Protein AF-A0A6I3S196-F1 (afdb_monomer_lite)

Foldseek 3Di:
DDWDDDDQKIKDWDDFPFDFLDTDIDIDGRHDDLVSVLVSLVVCLVPQDLVVQLVVQADPVRAGPRRDGRDSVSSSVRSVVVSVVSVVVSVVSVPD

pLDDT: mean 87.77, std 7.74, range [65.31, 97.12]

Secondary structure (DSSP, 8-state):
-EEEEETTEEEEEE--SS--SS-EEEEE----SHHHHHHHHHHHHHH--HHHHHHTTB-TTSSB-TT--SSHHHHHHHHHHHHHHHHHHHHHHH--

Structure (mmCIF, N/CA/C/O backbone):
data_AF-A0A6I3S196-F1
#
_entry.id   AF-A0A6I3S196-F1
#
loop_
_atom_site.group_PDB
_atom_site.id
_atom_site.type_symbol
_atom_site.label_atom_id
_atom_site.label_alt_id
_atom_site.label_comp_id
_atom_site.label_asym_id
_atom_site.label_entity_id
_atom_site.label_seq_id
_atom_site.pdbx_PDB_ins_code
_atom_site.Cartn_x
_atom_site.Cartn_y
_atom_site.Cartn_z
_atom_site.occupancy
_atom_site.B_iso_or_equiv
_atom_site.auth_seq_id
_atom_site.auth_comp_id
_atom_site.auth_asym_id
_atom_site.auth_atom_id
_atom_site.pdbx_PDB_model_num
ATOM 1 N N . MET A 1 1 ? 2.843 -9.030 6.338 1.00 80.88 1 MET A N 1
ATOM 2 C CA . MET A 1 1 ? 2.563 -7.730 6.967 1.00 80.88 1 MET A CA 1
ATOM 3 C C . MET A 1 1 ? 2.904 -7.878 8.430 1.00 80.88 1 MET A C 1
ATOM 5 O O . MET A 1 1 ? 2.597 -8.921 8.998 1.00 80.88 1 MET A O 1
ATOM 9 N N . LYS A 1 2 ? 3.568 -6.884 9.004 1.00 84.81 2 LYS A N 1
ATOM 10 C CA . LYS A 1 2 ? 3.825 -6.775 10.436 1.00 84.81 2 LYS A CA 1
ATOM 11 C C . LYS A 1 2 ? 3.087 -5.538 10.928 1.00 84.81 2 LYS A C 1
ATOM 13 O O . LYS A 1 2 ? 3.197 -4.492 10.301 1.00 84.81 2 LYS A O 1
ATOM 18 N N . LEU A 1 3 ? 2.346 -5.676 12.021 1.00 84.25 3 LEU A N 1
ATOM 19 C CA . LEU A 1 3 ? 1.690 -4.553 12.679 1.00 84.25 3 LEU A CA 1
ATOM 20 C C . LEU A 1 3 ? 2.537 -4.119 13.872 1.00 84.25 3 LEU A C 1
ATOM 22 O O . LEU A 1 3 ? 2.949 -4.954 14.681 1.00 84.25 3 LEU A O 1
ATOM 26 N N . THR A 1 4 ? 2.791 -2.825 13.982 1.00 88.00 4 THR A N 1
ATOM 27 C CA . THR A 1 4 ? 3.412 -2.210 15.154 1.00 88.00 4 THR A CA 1
ATOM 28 C C . THR A 1 4 ? 2.566 -1.039 15.613 1.00 88.00 4 THR A C 1
ATOM 30 O O . THR A 1 4 ? 1.898 -0.394 14.810 1.00 88.00 4 THR A O 1
ATOM 33 N N . ARG A 1 5 ? 2.580 -0.769 16.917 1.00 84.88 5 ARG A N 1
ATOM 34 C CA . ARG A 1 5 ? 1.894 0.380 17.498 1.00 84.88 5 ARG A CA 1
ATOM 35 C C . ARG A 1 5 ? 2.887 1.209 18.289 1.00 84.88 5 ARG A C 1
ATOM 37 O O . ARG A 1 5 ? 3.558 0.675 19.170 1.00 84.88 5 ARG A O 1
ATOM 44 N N . GLU A 1 6 ? 2.903 2.502 18.013 1.00 88.38 6 GLU A N 1
ATOM 45 C CA . GLU A 1 6 ? 3.622 3.504 18.787 1.00 88.38 6 GLU A CA 1
ATOM 46 C C . GLU A 1 6 ? 2.668 4.672 19.043 1.00 88.38 6 GLU A C 1
ATOM 48 O O . GLU A 1 6 ? 2.113 5.254 18.115 1.00 88.38 6 GLU A O 1
ATOM 53 N N . ASN A 1 7 ? 2.418 4.994 20.314 1.00 86.06 7 ASN A N 1
ATOM 54 C CA . ASN A 1 7 ? 1.436 6.009 20.711 1.00 86.06 7 ASN A CA 1
ATOM 55 C C . ASN A 1 7 ? 0.033 5.756 20.101 1.00 86.06 7 ASN A C 1
ATOM 57 O O . ASN A 1 7 ? -0.591 4.723 20.375 1.00 86.06 7 ASN A O 1
ATOM 61 N N . SER A 1 8 ? -0.486 6.707 19.316 1.00 83.94 8 SER A N 1
ATOM 62 C CA . SER A 1 8 ? -1.743 6.611 18.559 1.00 83.94 8 SER A CA 1
ATOM 63 C C . SER A 1 8 ? -1.546 6.165 17.105 1.00 83.94 8 SER A C 1
ATOM 65 O O . SER A 1 8 ? -2.527 6.054 16.378 1.00 83.94 8 SER A O 1
ATOM 67 N N . THR A 1 9 ? -0.319 5.870 16.674 1.00 84.81 9 THR A N 1
ATOM 68 C CA . THR A 1 9 ? -0.030 5.408 15.313 1.00 84.81 9 THR A CA 1
ATOM 69 C C . THR A 1 9 ? 0.051 3.888 15.273 1.00 84.81 9 THR A C 1
ATOM 71 O O . THR A 1 9 ? 0.706 3.244 16.100 1.00 84.81 9 THR A O 1
ATOM 74 N N . VAL A 1 10 ? -0.633 3.305 14.294 1.00 86.31 10 VAL A N 1
ATOM 75 C CA . VAL A 1 10 ? -0.526 1.898 13.920 1.00 86.31 10 VAL A CA 1
ATOM 76 C C . VAL A 1 10 ? 0.167 1.832 12.568 1.00 86.31 10 VAL A C 1
ATOM 78 O O . VAL A 1 10 ? -0.347 2.320 11.569 1.00 86.31 10 VAL A O 1
ATOM 81 N N . THR A 1 11 ? 1.325 1.190 12.521 1.00 84.81 11 THR A N 1
ATOM 82 C CA . THR A 1 11 ? 2.077 0.991 11.283 1.00 84.81 11 THR A CA 1
ATOM 83 C C . THR A 1 11 ? 1.876 -0.434 10.796 1.00 84.81 11 THR A C 1
ATOM 85 O O . THR A 1 11 ? 2.121 -1.399 11.527 1.00 84.81 11 THR A O 1
ATOM 88 N N . ALA A 1 12 ? 1.447 -0.569 9.546 1.00 82.81 12 ALA A N 1
ATOM 89 C CA . ALA A 1 12 ? 1.408 -1.814 8.806 1.00 82.81 12 ALA A CA 1
ATOM 90 C C . ALA A 1 12 ? 2.603 -1.864 7.849 1.00 82.81 12 ALA A C 1
ATOM 92 O O . ALA A 1 12 ? 2.584 -1.325 6.746 1.00 82.81 12 ALA A O 1
ATOM 93 N N . THR A 1 13 ? 3.670 -2.539 8.269 1.00 83.44 13 THR A N 1
ATOM 94 C CA . THR A 1 13 ? 4.843 -2.741 7.418 1.00 83.44 13 THR A CA 1
ATOM 95 C C . THR A 1 13 ? 4.632 -3.956 6.525 1.00 83.44 13 THR A C 1
ATOM 97 O O . THR A 1 13 ? 4.389 -5.080 6.997 1.00 83.44 13 THR A O 1
ATOM 100 N N . PHE A 1 14 ? 4.772 -3.759 5.221 1.00 80.69 14 PHE A N 1
ATOM 101 C CA . PHE A 1 14 ? 4.814 -4.839 4.254 1.00 80.69 14 PHE A CA 1
ATOM 102 C C . PHE A 1 14 ? 6.267 -5.167 3.954 1.00 80.69 14 PHE A C 1
ATOM 104 O O . PHE A 1 14 ? 7.049 -4.320 3.548 1.00 80.69 14 PHE A O 1
ATOM 111 N N . ILE A 1 15 ? 6.628 -6.426 4.188 1.00 78.62 15 ILE A N 1
ATOM 112 C CA . ILE A 1 15 ? 7.928 -6.941 3.776 1.00 78.62 15 ILE A CA 1
ATOM 113 C C . ILE A 1 15 ? 7.740 -7.434 2.335 1.00 78.62 15 ILE A C 1
ATOM 115 O O . ILE A 1 15 ? 6.972 -8.392 2.156 1.00 78.62 15 ILE A O 1
ATOM 119 N N . PRO A 1 16 ? 8.347 -6.768 1.338 1.00 76.25 16 PRO A N 1
ATOM 120 C CA . PRO A 1 16 ? 8.256 -7.159 -0.066 1.00 76.25 16 PRO A CA 1
ATOM 121 C C . PRO A 1 16 ? 8.949 -8.506 -0.300 1.00 76.25 16 PRO A C 1
ATOM 123 O O . PRO A 1 16 ? 9.830 -8.916 0.462 1.00 76.25 16 PRO A O 1
ATOM 126 N N . ARG A 1 17 ? 8.572 -9.204 -1.373 1.00 76.56 17 ARG A N 1
ATOM 127 C CA . ARG A 1 17 ? 9.236 -10.454 -1.786 1.00 76.56 17 ARG A CA 1
ATOM 128 C C . ARG A 1 17 ? 10.607 -10.243 -2.431 1.00 76.56 17 ARG A C 1
ATOM 130 O O . ARG A 1 17 ? 11.348 -11.211 -2.591 1.00 76.56 17 ARG A O 1
ATOM 137 N N . PHE A 1 18 ? 10.953 -9.011 -2.788 1.00 74.44 18 PHE A N 1
ATOM 138 C CA . PHE A 1 18 ? 12.256 -8.629 -3.327 1.00 74.44 18 PHE A CA 1
ATOM 139 C C . PHE A 1 18 ? 12.906 -7.537 -2.478 1.00 74.44 18 PHE A C 1
ATOM 141 O O . PHE A 1 18 ? 12.225 -6.760 -1.813 1.00 74.44 18 PHE A O 1
ATOM 148 N N . SER A 1 19 ? 14.239 -7.484 -2.502 1.00 68.06 19 SER A N 1
ATOM 149 C CA . SER A 1 19 ? 15.006 -6.467 -1.784 1.00 68.06 19 SER A CA 1
ATOM 150 C C . SER A 1 19 ? 14.759 -5.094 -2.393 1.00 68.06 19 SER A C 1
ATOM 152 O O . SER A 1 19 ? 15.281 -4.777 -3.459 1.00 68.06 19 SER A O 1
ATOM 154 N N . LEU A 1 20 ? 13.976 -4.279 -1.697 1.00 68.81 20 LEU A N 1
ATOM 155 C CA . LEU A 1 20 ? 13.805 -2.877 -2.030 1.00 68.81 20 LEU A CA 1
ATOM 156 C C . LEU A 1 20 ? 14.880 -2.033 -1.354 1.00 68.81 20 LEU A C 1
ATOM 158 O O . LEU A 1 20 ? 15.280 -2.298 -0.222 1.00 68.81 20 LEU A O 1
ATOM 162 N N . ASN A 1 21 ? 15.290 -0.957 -2.024 1.00 66.88 21 ASN A N 1
ATOM 163 C CA . ASN A 1 21 ? 16.123 0.079 -1.408 1.00 66.88 21 ASN A CA 1
ATOM 164 C C . ASN A 1 21 ? 15.284 1.076 -0.583 1.00 66.88 21 ASN A C 1
ATOM 166 O O . ASN A 1 21 ? 15.815 2.060 -0.070 1.00 66.88 21 ASN A O 1
ATOM 170 N N . LYS A 1 22 ? 13.969 0.841 -0.487 1.00 65.69 22 LYS A N 1
ATOM 171 C CA . LYS A 1 22 ? 12.993 1.629 0.263 1.00 65.69 22 LYS A CA 1
ATOM 172 C C . LYS A 1 22 ? 11.980 0.682 0.907 1.00 65.69 22 LYS A C 1
ATOM 174 O O . LYS A 1 22 ? 11.377 -0.129 0.210 1.00 65.69 22 LYS A O 1
ATOM 179 N N . ASP A 1 23 ? 11.786 0.800 2.216 1.00 65.31 23 ASP A N 1
ATOM 180 C CA . ASP A 1 23 ? 10.766 0.023 2.920 1.00 65.31 23 ASP A CA 1
ATOM 181 C C . ASP A 1 23 ? 9.356 0.422 2.456 1.00 65.31 23 ASP A C 1
ATOM 183 O O . ASP A 1 23 ? 9.081 1.597 2.198 1.00 65.31 23 ASP A O 1
ATOM 187 N N . TYR A 1 24 ? 8.458 -0.564 2.364 1.00 68.88 24 TYR A N 1
ATOM 188 C CA . TYR A 1 24 ? 7.039 -0.339 2.092 1.00 68.88 24 TYR A CA 1
ATOM 189 C C . TYR A 1 24 ? 6.264 -0.342 3.418 1.00 68.88 24 TYR A C 1
ATOM 191 O O . TYR A 1 24 ? 5.909 -1.399 3.955 1.00 68.88 24 TYR A O 1
ATOM 199 N N . SER A 1 25 ? 6.028 0.841 3.984 1.00 75.00 25 SER A N 1
ATOM 200 C CA . SER A 1 25 ? 5.159 1.023 5.150 1.00 75.00 25 SER A CA 1
ATOM 201 C C . SER A 1 25 ? 3.856 1.704 4.745 1.00 75.00 25 SER A C 1
ATOM 203 O O . SER A 1 25 ? 3.858 2.713 4.047 1.00 75.00 25 SER A O 1
ATOM 205 N N . LEU A 1 26 ? 2.739 1.141 5.206 1.00 75.25 26 LEU A N 1
ATOM 206 C CA . LEU A 1 26 ? 1.467 1.845 5.287 1.00 75.25 26 LEU A CA 1
ATOM 207 C C . LEU A 1 26 ? 1.280 2.287 6.737 1.00 75.25 26 LEU A C 1
ATOM 209 O O . LEU A 1 26 ? 1.383 1.473 7.659 1.00 75.25 26 LEU A O 1
ATOM 213 N N . GLU A 1 27 ? 1.007 3.565 6.950 1.00 81.88 27 GLU A N 1
ATOM 214 C CA . GLU A 1 27 ? 0.865 4.142 8.284 1.00 81.88 27 GLU A CA 1
ATOM 215 C C . GLU A 1 27 ? -0.566 4.618 8.505 1.00 81.88 27 GLU A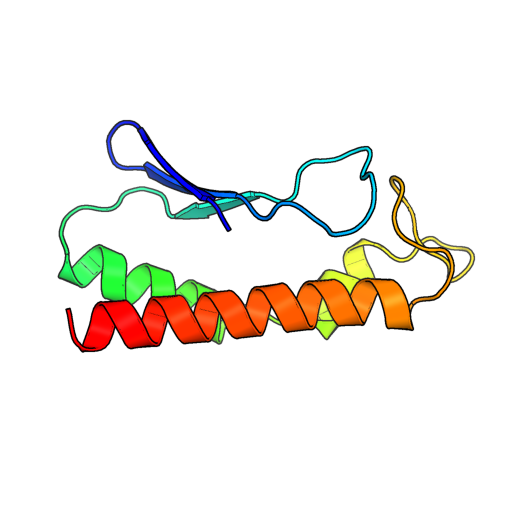 C 1
ATOM 217 O O . GLU A 1 27 ? -1.126 5.367 7.710 1.00 81.88 27 GLU A O 1
ATOM 222 N N . ILE A 1 28 ? 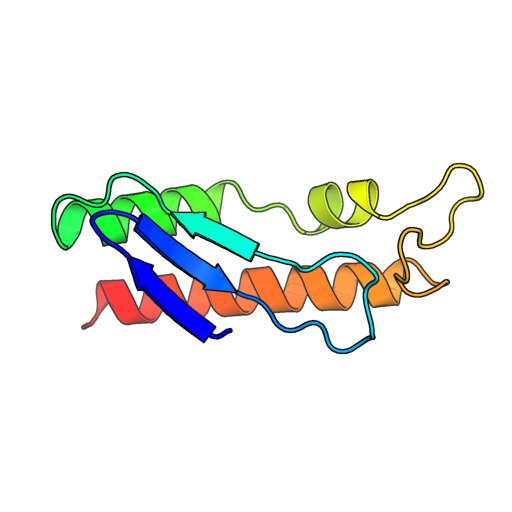-1.168 4.144 9.595 1.00 83.94 28 ILE A N 1
ATOM 223 C CA . ILE A 1 28 ? -2.488 4.552 10.057 1.00 83.94 28 ILE A CA 1
ATOM 224 C C . ILE A 1 28 ? -2.286 5.377 11.323 1.00 83.94 28 ILE A C 1
ATOM 226 O O . ILE A 1 28 ? -2.046 4.849 12.410 1.00 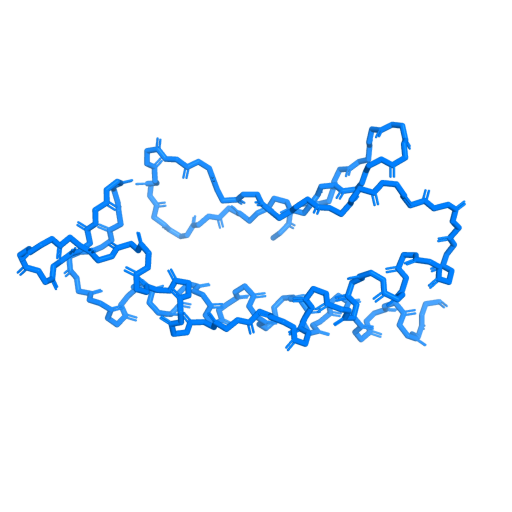83.94 28 ILE A O 1
ATOM 230 N N . GLU A 1 29 ? -2.365 6.691 11.177 1.00 85.50 29 GLU A N 1
ATOM 231 C CA . GLU A 1 29 ? -2.094 7.645 12.252 1.00 85.50 29 GLU A CA 1
ATOM 232 C C . GLU A 1 29 ? -3.356 8.061 13.020 1.00 85.50 29 GLU A C 1
ATOM 234 O O . GLU A 1 29 ? -4.482 7.909 12.538 1.00 85.50 29 GLU A O 1
ATOM 239 N N . ASP A 1 30 ? -3.157 8.646 14.207 1.00 84.75 30 ASP A N 1
ATOM 240 C CA . ASP A 1 30 ? -4.207 9.223 15.063 1.00 84.75 30 ASP A CA 1
ATOM 241 C C . ASP A 1 30 ? -5.383 8.264 15.323 1.00 84.75 30 ASP A C 1
ATOM 243 O O . ASP A 1 30 ? -6.547 8.634 15.188 1.00 84.75 30 ASP A O 1
ATOM 247 N N . VAL A 1 31 ? -5.079 7.007 15.658 1.00 87.31 31 VAL A N 1
ATOM 248 C CA . VAL A 1 31 ? -6.071 5.989 16.019 1.00 87.31 31 VAL A CA 1
ATOM 249 C C . VAL A 1 31 ? -6.545 6.221 17.450 1.00 87.31 31 VAL A C 1
ATOM 251 O O . VAL A 1 31 ? -5.786 6.065 18.412 1.00 87.31 31 VAL A O 1
ATOM 254 N N . ARG A 1 32 ? -7.824 6.566 17.603 1.00 89.00 32 ARG A N 1
ATOM 255 C CA . ARG A 1 32 ? -8.408 6.960 18.900 1.00 89.00 32 ARG A CA 1
ATOM 256 C C . ARG A 1 32 ? -9.028 5.800 19.660 1.00 89.00 32 ARG A C 1
ATOM 258 O O . ARG A 1 32 ? -8.947 5.736 20.885 1.00 89.00 32 ARG A O 1
ATOM 265 N N . ASN A 1 33 ? -9.694 4.909 18.940 1.00 88.69 33 ASN A N 1
ATOM 266 C CA . ASN A 1 33 ? -10.382 3.743 19.480 1.00 88.69 33 ASN A CA 1
ATOM 267 C C . ASN A 1 33 ? -10.545 2.675 18.387 1.00 88.69 33 ASN A C 1
ATOM 269 O O . ASN A 1 33 ? -10.076 2.840 17.261 1.00 88.69 33 ASN A O 1
ATOM 273 N N . TYR A 1 34 ? -11.191 1.566 18.740 1.00 88.94 34 TYR A N 1
ATOM 274 C CA . TYR A 1 34 ? -11.390 0.435 17.840 1.00 88.94 34 TYR A CA 1
ATOM 275 C C . TYR A 1 34 ? -12.220 0.781 16.593 1.00 88.94 34 TYR A C 1
ATOM 277 O O . TYR A 1 34 ? -11.847 0.401 15.485 1.00 88.94 34 TYR A O 1
ATOM 285 N N . ASP A 1 35 ? -13.306 1.538 16.752 1.00 91.81 35 ASP A N 1
ATOM 286 C CA . ASP A 1 35 ? -14.172 1.922 15.631 1.00 91.81 35 ASP A CA 1
ATOM 287 C C . ASP A 1 35 ? -13.438 2.844 14.648 1.00 91.81 35 ASP A C 1
ATOM 289 O O . ASP A 1 35 ? -13.558 2.693 13.431 1.00 91.81 35 ASP A O 1
ATOM 293 N N . ASP A 1 36 ? -12.630 3.764 15.176 1.00 91.44 36 ASP A N 1
ATOM 294 C CA . ASP A 1 36 ? -11.776 4.657 14.395 1.00 91.44 36 ASP A CA 1
ATOM 295 C C . ASP A 1 36 ? -10.686 3.883 13.636 1.00 91.44 36 ASP A C 1
ATOM 297 O O . ASP A 1 36 ? -10.476 4.127 12.449 1.00 91.44 36 ASP A O 1
ATOM 301 N N . LEU A 1 37 ? -10.071 2.869 14.261 1.00 89.88 37 LEU A N 1
ATOM 302 C CA . LEU A 1 37 ? -9.167 1.943 13.569 1.00 89.88 37 LEU A CA 1
ATOM 303 C C . LEU A 1 37 ? -9.880 1.225 12.414 1.00 89.88 37 LEU A C 1
ATOM 305 O O . LEU A 1 37 ? -9.367 1.197 11.297 1.00 89.88 37 LEU A O 1
ATOM 309 N N . CYS A 1 38 ? -11.067 0.664 12.664 1.00 91.69 38 CYS A N 1
ATOM 310 C CA . CYS A 1 38 ? -11.848 -0.052 11.653 1.00 91.69 38 CYS A CA 1
ATOM 311 C C . CYS A 1 38 ? -1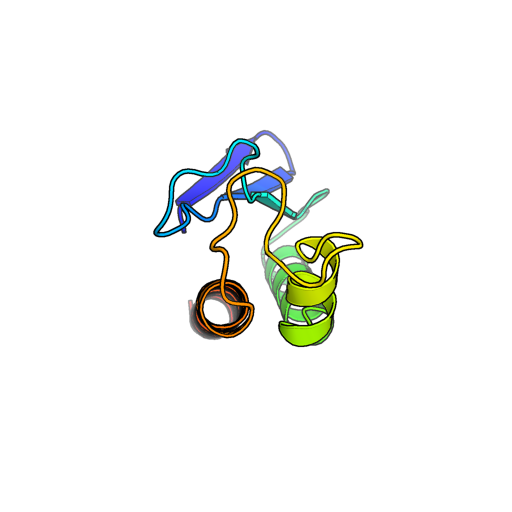2.247 0.850 10.481 1.00 91.69 38 CYS A C 1
ATOM 313 O O . CYS A 1 38 ? -12.288 0.394 9.336 1.00 91.69 38 CYS A O 1
ATOM 315 N N . LYS A 1 39 ? -12.569 2.117 10.760 1.00 93.00 39 LYS A N 1
ATOM 316 C CA . LYS A 1 39 ? -12.845 3.119 9.732 1.00 93.00 39 LYS A CA 1
ATOM 317 C C . LYS A 1 39 ? -11.582 3.430 8.934 1.00 93.00 39 LYS A C 1
ATOM 319 O O . LYS A 1 39 ? -11.609 3.291 7.723 1.00 93.00 39 LYS A O 1
ATOM 324 N N . LYS A 1 40 ? -10.472 3.770 9.589 1.00 92.06 40 LYS A N 1
ATOM 325 C CA . LYS A 1 40 ? -9.226 4.138 8.902 1.00 92.06 40 LYS A CA 1
ATOM 326 C C . LYS A 1 40 ? -8.660 3.001 8.050 1.00 92.06 40 LYS A C 1
ATOM 328 O O . LYS A 1 40 ? -8.252 3.244 6.927 1.00 92.06 40 LYS A O 1
ATOM 333 N N . VAL A 1 41 ? -8.690 1.754 8.534 1.00 91.44 41 VAL A N 1
ATOM 334 C CA . VAL A 1 41 ? -8.276 0.586 7.730 1.00 91.44 41 VAL A CA 1
ATOM 335 C C . VAL A 1 41 ? -9.170 0.411 6.504 1.00 91.44 41 VAL A C 1
ATOM 337 O O . VAL A 1 41 ? -8.679 0.045 5.440 1.00 91.44 41 VAL A O 1
ATOM 340 N N . ARG A 1 42 ? -10.476 0.662 6.641 1.00 93.75 42 ARG A N 1
ATOM 341 C CA . ARG A 1 42 ? -11.409 0.619 5.513 1.00 93.75 42 ARG A CA 1
ATOM 342 C C . ARG A 1 42 ? -11.116 1.717 4.504 1.00 93.75 42 ARG A C 1
ATOM 344 O O . ARG A 1 42 ? -11.031 1.393 3.332 1.00 93.75 42 ARG A O 1
ATOM 351 N N . ASP A 1 43 ? -10.939 2.951 4.964 1.00 93.25 43 ASP A N 1
ATOM 352 C CA . ASP A 1 43 ? -10.607 4.088 4.105 1.00 93.25 43 ASP A CA 1
ATOM 353 C C . ASP A 1 43 ? -9.300 3.790 3.344 1.00 93.25 43 ASP A C 1
ATOM 355 O O . ASP A 1 43 ? -9.275 3.860 2.123 1.00 93.25 43 ASP A O 1
ATOM 359 N N . CYS A 1 44 ? -8.258 3.304 4.036 1.00 90.62 44 CYS A N 1
ATOM 360 C CA . CYS A 1 44 ? -7.019 2.867 3.390 1.00 90.62 44 CYS A CA 1
ATOM 361 C C . CYS A 1 44 ? -7.242 1.767 2.348 1.00 90.62 44 CYS A C 1
ATOM 363 O O . CYS A 1 44 ? -6.614 1.815 1.304 1.00 90.62 44 CYS A O 1
ATOM 365 N N . TYR A 1 45 ? -8.084 0.766 2.623 1.00 92.50 45 TYR A N 1
ATOM 366 C CA . TYR A 1 45 ? -8.381 -0.303 1.666 1.00 92.50 45 TYR A CA 1
ATOM 367 C C . TYR A 1 45 ? -9.169 0.204 0.449 1.00 92.50 45 TYR A C 1
ATOM 369 O O . TYR A 1 45 ? -8.859 -0.172 -0.671 1.00 92.50 45 TYR A O 1
ATOM 377 N N . GLU A 1 46 ? -10.172 1.058 0.656 1.00 94.12 46 GLU A N 1
ATOM 378 C CA . GLU A 1 46 ? -11.012 1.605 -0.419 1.00 94.12 46 GLU A CA 1
ATOM 379 C C . GLU A 1 46 ? -10.253 2.605 -1.310 1.00 94.12 46 GLU A C 1
ATOM 381 O O . GLU A 1 46 ? -10.593 2.754 -2.482 1.00 94.12 46 GLU A O 1
ATOM 386 N N . GLU A 1 47 ? -9.229 3.271 -0.770 1.00 93.81 47 GLU A N 1
ATOM 387 C CA . GLU A 1 47 ? -8.360 4.204 -1.499 1.00 93.81 47 GLU A CA 1
ATOM 388 C C . GLU A 1 47 ? -7.114 3.536 -2.111 1.00 93.81 47 GLU A C 1
ATOM 390 O O . GLU A 1 47 ? -6.435 4.158 -2.929 1.00 93.81 47 GLU A O 1
ATOM 395 N N . TYR A 1 48 ? -6.792 2.295 -1.730 1.00 92.88 48 TYR A N 1
ATOM 396 C CA . TYR A 1 48 ? -5.618 1.590 -2.243 1.00 92.88 48 TYR A CA 1
ATOM 397 C C . TYR A 1 48 ? -5.859 1.101 -3.673 1.00 92.88 48 TYR A C 1
ATOM 399 O O . TYR A 1 48 ? -6.713 0.253 -3.918 1.00 92.88 48 TYR A O 1
ATOM 407 N N . ASP A 1 49 ? -5.068 1.608 -4.615 1.00 95.94 49 ASP A N 1
ATOM 408 C CA . ASP A 1 49 ? -5.108 1.201 -6.018 1.00 95.94 49 ASP A CA 1
ATOM 409 C C . ASP A 1 49 ? -3.779 0.525 -6.393 1.00 95.94 49 ASP A C 1
ATOM 411 O O . ASP A 1 49 ? -2.757 1.211 -6.524 1.00 95.94 49 ASP A O 1
ATOM 415 N N . PRO A 1 50 ? -3.765 -0.810 -6.580 1.00 94.69 50 PRO A N 1
ATOM 416 C CA . PRO A 1 50 ? -2.565 -1.534 -6.976 1.00 94.69 50 PRO A CA 1
ATOM 417 C C . PRO A 1 50 ? -1.918 -1.026 -8.265 1.00 94.69 50 PRO A C 1
ATOM 419 O O . PRO A 1 50 ? -0.689 -1.044 -8.367 1.00 94.69 50 PRO A O 1
ATOM 422 N N . ASP A 1 51 ? -2.704 -0.551 -9.233 1.00 97.12 51 ASP A N 1
ATOM 423 C CA . ASP A 1 51 ? -2.192 -0.056 -10.510 1.00 97.12 51 ASP A CA 1
ATOM 424 C C . ASP A 1 51 ? -1.515 1.306 -10.329 1.00 97.12 51 ASP A C 1
ATOM 426 O O . ASP A 1 51 ? -0.405 1.529 -10.831 1.00 97.12 51 ASP A O 1
ATOM 430 N N . TYR A 1 52 ? -2.144 2.208 -9.570 1.00 95.75 52 TYR A N 1
ATOM 431 C CA . TYR A 1 52 ? -1.549 3.503 -9.236 1.00 95.75 52 TYR A CA 1
ATOM 432 C C . TYR A 1 52 ? -0.271 3.338 -8.412 1.00 95.75 52 TYR A C 1
ATOM 434 O O . TYR A 1 52 ? 0.754 3.949 -8.719 1.00 95.75 52 TYR A O 1
ATOM 442 N N . GLU A 1 53 ? -0.302 2.472 -7.402 1.00 92.56 53 GLU A N 1
ATOM 443 C CA . GLU A 1 53 ? 0.868 2.182 -6.586 1.00 92.56 53 GLU A CA 1
ATOM 444 C C . GLU A 1 53 ? 1.990 1.582 -7.436 1.00 92.56 53 GLU A C 1
ATOM 446 O O . GLU A 1 53 ? 3.122 2.054 -7.357 1.00 92.56 53 GLU A O 1
ATOM 451 N N . THR A 1 54 ? 1.675 0.649 -8.341 1.00 93.56 54 THR A N 1
ATOM 452 C CA . THR A 1 54 ? 2.635 0.090 -9.305 1.00 93.56 54 THR A CA 1
ATOM 453 C C . THR A 1 54 ? 3.287 1.179 -10.149 1.00 93.56 54 THR A C 1
ATOM 455 O O . THR A 1 54 ? 4.508 1.177 -10.319 1.00 93.56 54 THR A O 1
ATOM 458 N N . TYR A 1 55 ? 2.502 2.134 -10.653 1.00 94.25 55 TYR A N 1
ATOM 459 C CA . TYR A 1 55 ? 3.001 3.242 -11.466 1.00 94.25 55 TYR A CA 1
ATOM 460 C C . TYR A 1 55 ? 4.078 4.073 -10.747 1.00 94.25 55 TYR A C 1
ATOM 462 O O . TYR A 1 55 ? 5.052 4.477 -11.384 1.00 94.25 55 TYR A O 1
ATOM 470 N N . LEU A 1 56 ? 3.982 4.256 -9.424 1.00 92.25 56 LEU A N 1
ATOM 471 C CA . LEU A 1 56 ? 4.988 4.985 -8.635 1.00 92.25 56 LEU A CA 1
ATOM 472 C C . LEU A 1 56 ? 6.369 4.306 -8.615 1.00 92.25 56 LEU A C 1
ATOM 474 O O . LEU A 1 56 ? 7.370 4.948 -8.282 1.00 92.25 56 LEU A O 1
ATOM 478 N N . TRP A 1 57 ? 6.436 3.024 -8.976 1.00 91.31 57 TRP A N 1
ATOM 479 C CA . TRP A 1 57 ? 7.668 2.238 -9.046 1.00 91.31 57 TRP A CA 1
ATOM 480 C C . TRP A 1 57 ? 8.168 2.022 -10.473 1.00 91.31 57 TRP A C 1
ATOM 482 O O . TRP A 1 57 ? 9.165 1.322 -10.651 1.00 91.31 57 TRP A O 1
ATOM 492 N N . ILE A 1 58 ? 7.532 2.629 -11.477 1.00 93.81 58 ILE A N 1
ATOM 493 C CA . ILE A 1 58 ? 7.971 2.570 -12.873 1.00 93.81 58 ILE A CA 1
ATOM 494 C C . ILE A 1 58 ? 8.828 3.800 -13.190 1.00 93.81 58 ILE A C 1
ATOM 496 O O . ILE A 1 58 ? 8.424 4.947 -13.011 1.00 93.81 58 ILE A O 1
ATOM 500 N N . GLY A 1 59 ? 10.038 3.551 -13.678 1.00 94.06 59 GLY A N 1
ATOM 501 C CA . GLY A 1 59 ? 10.966 4.563 -14.155 1.00 94.06 59 GLY A CA 1
ATOM 502 C C . GLY A 1 59 ? 10.618 5.091 -15.541 1.00 94.06 59 GLY A C 1
ATOM 503 O O . GLY A 1 59 ? 9.802 4.540 -16.277 1.00 94.06 59 GLY A O 1
ATOM 504 N N . SER A 1 60 ? 11.311 6.156 -15.940 1.00 95.31 60 SER A N 1
ATOM 505 C CA . SER A 1 60 ? 11.165 6.776 -17.263 1.00 95.31 60 SER A CA 1
ATOM 506 C C . SER A 1 60 ? 11.469 5.842 -18.441 1.00 95.31 60 SER A C 1
ATOM 508 O O . SER A 1 60 ? 11.095 6.147 -19.568 1.00 95.31 60 SER A O 1
ATOM 510 N N . ASP A 1 61 ? 12.187 4.745 -18.200 1.00 94.50 61 ASP A N 1
ATOM 511 C CA . ASP A 1 61 ? 12.517 3.719 -19.191 1.00 94.50 61 ASP A CA 1
ATOM 512 C C . ASP A 1 61 ? 11.456 2.608 -19.292 1.00 94.50 61 ASP A C 1
ATOM 514 O O . ASP A 1 61 ? 11.580 1.725 -20.138 1.00 94.50 61 ASP A O 1
ATOM 518 N N . GLY A 1 62 ? 10.405 2.659 -18.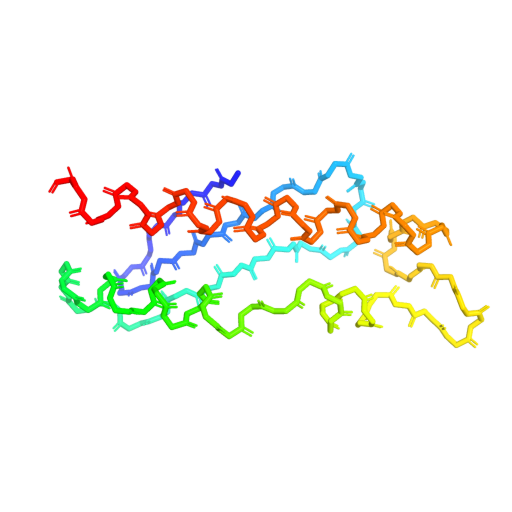465 1.00 93.38 62 GLY A N 1
ATOM 519 C CA . GLY A 1 62 ? 9.334 1.664 -18.427 1.00 93.38 62 GLY A CA 1
ATOM 520 C C . GLY A 1 62 ? 9.619 0.452 -17.534 1.00 93.38 62 GLY A C 1
ATOM 521 O O . GLY A 1 62 ? 8.867 -0.522 -17.596 1.00 93.38 62 GLY A O 1
ATOM 522 N N . HIS A 1 63 ? 10.667 0.491 -16.705 1.00 92.56 63 HIS A N 1
ATOM 523 C CA . HIS A 1 63 ? 11.065 -0.608 -15.818 1.00 92.56 63 HIS A CA 1
ATOM 524 C C . HIS A 1 63 ? 11.042 -0.215 -14.339 1.00 92.56 63 HIS A C 1
ATOM 526 O O . HIS A 1 63 ? 10.929 0.959 -14.000 1.00 92.56 63 HIS A O 1
ATOM 532 N N . GLY A 1 64 ? 11.132 -1.200 -13.441 1.00 91.19 64 GLY A N 1
ATOM 533 C CA . GLY A 1 64 ? 11.144 -0.950 -11.999 1.00 91.19 64 GLY A CA 1
ATOM 534 C C . GLY A 1 64 ? 12.307 -0.070 -11.533 1.00 91.19 64 GLY A C 1
ATOM 535 O O . GLY A 1 64 ? 13.450 -0.256 -11.952 1.00 91.19 64 GLY A O 1
ATOM 536 N N . ILE A 1 65 ? 12.024 0.858 -10.617 1.00 90.31 65 ILE A N 1
ATOM 537 C CA . ILE A 1 65 ? 13.019 1.710 -9.944 1.00 90.31 65 ILE A CA 1
ATOM 538 C C . ILE A 1 65 ? 13.153 1.366 -8.457 1.00 90.31 65 ILE A C 1
ATOM 540 O O . ILE A 1 65 ? 12.380 0.591 -7.904 1.00 90.31 65 ILE A O 1
ATOM 544 N N . ASN A 1 66 ? 14.151 1.943 -7.779 1.00 86.44 66 ASN A N 1
ATOM 545 C CA . ASN A 1 66 ? 14.350 1.802 -6.325 1.00 86.44 66 ASN A CA 1
ATOM 546 C C . ASN A 1 66 ? 14.521 0.349 -5.829 1.00 86.44 66 ASN A C 1
ATOM 548 O O . ASN A 1 66 ? 14.229 0.039 -4.674 1.00 86.44 66 ASN A O 1
ATOM 552 N N . GLY A 1 67 ? 15.029 -0.537 -6.690 1.00 85.12 67 GLY A N 1
ATOM 553 C CA . GLY A 1 67 ? 15.190 -1.965 -6.391 1.00 85.12 67 GLY A CA 1
ATOM 554 C C . GLY A 1 67 ? 13.964 -2.820 -6.726 1.00 85.12 67 GLY A C 1
ATOM 555 O O . GLY A 1 67 ? 13.992 -4.023 -6.481 1.00 85.12 67 GLY A O 1
ATOM 556 N N . ALA A 1 68 ? 12.905 -2.236 -7.299 1.00 88.94 68 ALA A N 1
ATOM 557 C CA . ALA A 1 68 ? 11.775 -2.997 -7.815 1.00 88.94 68 ALA A CA 1
ATOM 558 C C . ALA A 1 68 ? 12.172 -3.862 -9.034 1.00 88.94 68 ALA A C 1
ATOM 560 O O . ALA A 1 68 ? 13.125 -3.531 -9.749 1.00 88.94 68 ALA A O 1
ATOM 561 N N . PRO A 1 69 ? 11.451 -4.967 -9.297 1.00 91.06 69 PRO A N 1
ATOM 562 C CA . PRO A 1 69 ? 11.667 -5.824 -10.452 1.00 91.06 69 PRO A CA 1
ATOM 563 C C . PRO A 1 69 ? 11.635 -5.081 -11.783 1.00 91.06 69 PRO A C 1
ATOM 565 O O . PRO A 1 69 ? 10.846 -4.169 -11.998 1.00 91.06 69 PRO A O 1
ATOM 568 N N . TYR A 1 70 ? 12.430 -5.561 -12.735 1.00 92.50 70 TYR A N 1
ATOM 569 C CA . TYR A 1 70 ? 12.468 -5.009 -14.088 1.00 92.50 70 TYR A CA 1
ATOM 570 C C . TYR A 1 70 ? 11.119 -5.118 -14.825 1.00 92.50 70 TYR A C 1
ATOM 572 O O . TYR A 1 70 ? 10.760 -4.242 -15.613 1.00 92.50 70 TYR A O 1
ATOM 580 N N . HIS A 1 71 ? 10.363 -6.194 -14.583 1.00 93.31 71 HIS A N 1
ATOM 581 C CA . HIS A 1 71 ? 9.060 -6.413 -15.203 1.00 93.31 71 HIS A CA 1
ATOM 582 C C . HIS A 1 71 ? 7.934 -5.814 -14.360 1.00 93.31 71 HIS A C 1
ATOM 584 O O . HIS A 1 71 ? 7.721 -6.232 -13.225 1.00 93.31 71 HIS A O 1
ATOM 590 N N . ILE A 1 72 ? 7.136 -4.930 -14.967 1.00 94.44 72 ILE A N 1
ATOM 591 C CA . ILE A 1 72 ? 5.990 -4.262 -14.323 1.00 94.44 72 ILE A CA 1
ATOM 592 C C . ILE A 1 72 ? 5.033 -5.265 -13.662 1.00 94.44 72 ILE A C 1
ATOM 594 O O . ILE A 1 72 ? 4.572 -5.035 -12.551 1.00 94.44 72 ILE A O 1
ATOM 598 N N . ARG A 1 73 ? 4.782 -6.420 -14.299 1.00 95.00 73 ARG A N 1
ATOM 599 C CA . ARG A 1 73 ? 3.889 -7.459 -13.752 1.00 95.00 73 ARG A CA 1
ATOM 600 C C . ARG A 1 73 ? 4.330 -7.963 -12.369 1.00 95.00 73 ARG A C 1
ATOM 602 O O . ARG A 1 73 ? 3.493 -8.372 -11.577 1.00 95.00 73 ARG A O 1
ATOM 609 N N . ASP A 1 74 ? 5.638 -7.984 -12.110 1.00 93.31 74 ASP A N 1
ATOM 610 C CA . ASP A 1 74 ? 6.191 -8.502 -10.860 1.00 93.31 74 ASP A CA 1
ATOM 611 C C . ASP A 1 74 ? 6.085 -7.434 -9.753 1.00 93.31 74 ASP A C 1
ATOM 613 O O . ASP A 1 74 ? 5.995 -7.779 -8.580 1.00 93.31 74 ASP A O 1
ATOM 617 N N . ILE A 1 75 ? 6.041 -6.149 -10.130 1.00 92.19 75 ILE A N 1
ATOM 618 C CA . ILE A 1 75 ? 5.725 -5.023 -9.239 1.00 92.19 75 ILE A CA 1
ATOM 619 C C . ILE A 1 75 ? 4.234 -5.061 -8.874 1.00 92.19 75 ILE A C 1
ATOM 621 O O . ILE A 1 75 ? 3.892 -5.071 -7.693 1.00 92.19 75 ILE A O 1
ATOM 625 N N . LEU A 1 76 ? 3.357 -5.184 -9.879 1.00 94.94 76 LEU A N 1
ATOM 626 C CA . LEU A 1 76 ? 1.905 -5.280 -9.686 1.00 94.94 76 LEU A CA 1
ATOM 627 C C . LEU A 1 76 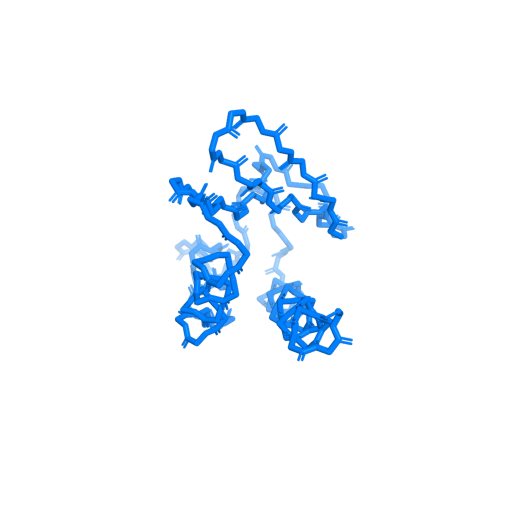? 1.524 -6.446 -8.774 1.00 94.94 76 LEU A C 1
ATOM 629 O O . LEU A 1 76 ? 0.744 -6.275 -7.844 1.00 94.94 76 LEU A O 1
ATOM 633 N N . ALA A 1 77 ? 2.152 -7.609 -8.960 1.00 94.06 77 ALA A N 1
ATOM 634 C CA . ALA A 1 77 ? 1.902 -8.776 -8.120 1.00 94.06 77 ALA A CA 1
ATOM 635 C C . ALA A 1 77 ? 2.200 -8.544 -6.621 1.00 94.06 77 ALA A C 1
ATOM 637 O O . ALA A 1 77 ? 1.630 -9.235 -5.771 1.00 94.06 77 ALA A O 1
ATOM 638 N N . GLU A 1 78 ? 3.090 -7.607 -6.270 1.00 90.56 78 GLU A N 1
ATOM 639 C CA . GLU A 1 78 ? 3.299 -7.221 -4.870 1.00 90.56 78 GLU A CA 1
ATOM 640 C C . GLU A 1 78 ? 2.214 -6.274 -4.364 1.00 90.56 78 GLU A C 1
ATOM 642 O O . GLU A 1 78 ? 1.763 -6.436 -3.228 1.00 90.56 78 GLU A O 1
ATOM 647 N N . HIS A 1 79 ? 1.765 -5.330 -5.190 1.00 91.62 79 HIS A N 1
ATOM 648 C CA . HIS A 1 79 ? 0.670 -4.429 -4.835 1.00 91.62 79 HIS A CA 1
ATOM 649 C C . HIS A 1 79 ? -0.664 -5.172 -4.696 1.00 91.62 79 HIS A C 1
ATOM 651 O O . HIS A 1 79 ? -1.360 -4.971 -3.703 1.00 91.62 79 HIS A O 1
ATOM 657 N N . ASP A 1 80 ? -0.949 -6.149 -5.558 1.00 94.88 80 ASP A N 1
ATOM 658 C CA . ASP A 1 80 ? -2.084 -7.072 -5.401 1.00 94.88 80 ASP A CA 1
ATOM 659 C C . ASP A 1 80 ? -2.012 -7.851 -4.077 1.00 94.88 80 ASP A C 1
ATOM 661 O O . ASP A 1 80 ? -3.016 -8.119 -3.410 1.00 94.88 80 ASP A O 1
ATOM 665 N N . LEU A 1 81 ? -0.802 -8.229 -3.652 1.00 92.19 81 LEU A N 1
ATOM 666 C CA . LEU A 1 81 ? -0.606 -8.912 -2.377 1.00 92.19 81 LEU A CA 1
ATOM 667 C C . LEU A 1 81 ? -0.839 -7.974 -1.184 1.00 92.19 81 LEU A C 1
ATOM 669 O O . LEU A 1 81 ? -1.277 -8.438 -0.126 1.00 92.19 81 LEU A O 1
ATOM 673 N N . ILE A 1 82 ? -0.500 -6.691 -1.312 1.00 90.12 82 ILE A N 1
ATOM 674 C CA . ILE A 1 82 ? -0.779 -5.672 -0.297 1.00 90.12 82 ILE A CA 1
ATOM 675 C C . ILE A 1 82 ? -2.287 -5.456 -0.193 1.00 90.12 82 ILE A C 1
ATOM 677 O O . ILE A 1 82 ? -2.818 -5.581 0.911 1.00 90.12 82 ILE A O 1
ATOM 681 N N . ASP A 1 83 ? -2.973 -5.266 -1.318 1.00 93.19 83 ASP A N 1
ATOM 682 C CA . ASP A 1 83 ? -4.430 -5.127 -1.377 1.00 93.19 83 ASP A CA 1
ATOM 683 C C . ASP A 1 83 ? -5.145 -6.320 -0.726 1.00 93.19 83 ASP A C 1
ATOM 685 O O . ASP A 1 83 ? -5.939 -6.170 0.206 1.00 93.19 83 ASP A O 1
ATOM 689 N N . SER A 1 84 ? -4.752 -7.542 -1.096 1.00 93.75 84 SER A N 1
ATOM 690 C CA . SER A 1 84 ? -5.293 -8.768 -0.501 1.00 93.75 84 SER A CA 1
ATOM 691 C C . SER A 1 84 ? -5.095 -8.830 1.022 1.00 93.75 84 SER A C 1
ATOM 693 O O . SER A 1 84 ? -5.985 -9.256 1.765 1.00 93.75 84 SER A O 1
ATOM 695 N N . LYS A 1 85 ? -3.939 -8.378 1.522 1.00 91.50 85 LYS A N 1
ATOM 696 C CA . LYS A 1 85 ? -3.651 -8.323 2.963 1.00 91.50 85 LYS A CA 1
ATOM 697 C C . LYS A 1 85 ? -4.445 -7.221 3.673 1.00 91.50 85 LYS A C 1
ATOM 699 O O . LYS A 1 85 ? -4.844 -7.448 4.815 1.00 91.50 85 LYS A O 1
ATOM 704 N N . LEU A 1 86 ? -4.683 -6.074 3.035 1.00 91.12 86 LEU A N 1
ATOM 705 C CA . LEU A 1 86 ? -5.543 -5.008 3.565 1.00 91.12 86 LEU A CA 1
ATOM 706 C C . LEU A 1 86 ? -6.999 -5.464 3.639 1.00 91.12 86 LEU A C 1
ATOM 708 O O . LEU A 1 86 ? -7.627 -5.321 4.687 1.00 91.12 86 LEU A O 1
ATOM 712 N N . SER A 1 87 ? -7.491 -6.124 2.591 1.00 93.62 87 SER A N 1
ATOM 713 C CA . SER A 1 87 ? -8.806 -6.768 2.578 1.00 93.62 87 SER A CA 1
ATOM 714 C C . SER A 1 87 ? -8.946 -7.788 3.715 1.00 93.62 87 SER A C 1
ATOM 716 O O . SER A 1 87 ? -9.910 -7.757 4.482 1.00 93.62 87 SER A O 1
ATOM 718 N N . GLY A 1 88 ? -7.935 -8.646 3.903 1.00 93.31 88 GLY A N 1
ATOM 719 C CA . GLY A 1 88 ? -7.892 -9.608 5.006 1.00 93.31 88 GLY A CA 1
ATOM 720 C C . GLY A 1 88 ? -7.866 -8.953 6.393 1.00 93.31 88 GLY A C 1
ATOM 721 O O . GLY A 1 88 ? -8.540 -9.430 7.307 1.00 93.31 88 GLY A O 1
ATOM 722 N N . LEU A 1 89 ? -7.134 -7.846 6.558 1.00 91.31 89 LEU A N 1
ATOM 723 C CA . LEU A 1 89 ? -7.112 -7.073 7.803 1.00 91.31 89 LEU A CA 1
ATOM 724 C C . LEU A 1 89 ? -8.476 -6.440 8.093 1.00 91.31 89 LEU A C 1
ATOM 726 O O . LEU A 1 89 ? -8.974 -6.553 9.212 1.00 91.31 89 LEU A O 1
ATOM 730 N N . LEU A 1 90 ? -9.099 -5.815 7.091 1.00 92.31 90 LEU A N 1
ATOM 731 C CA . LEU A 1 90 ? -10.434 -5.236 7.209 1.00 92.31 90 LEU A CA 1
ATOM 732 C C . LEU A 1 90 ? -11.469 -6.305 7.572 1.00 92.31 90 LEU A C 1
ATOM 734 O O . LEU A 1 90 ? -12.313 -6.075 8.438 1.00 92.31 90 LEU A O 1
ATOM 738 N N . PHE A 1 91 ? -11.398 -7.477 6.937 1.00 93.69 91 PHE A N 1
ATOM 739 C CA . PHE A 1 91 ? -12.250 -8.612 7.274 1.00 93.69 91 PHE A CA 1
ATOM 740 C C . PHE A 1 91 ? -12.054 -9.027 8.735 1.00 93.69 91 PHE A C 1
ATOM 742 O O . PHE A 1 91 ? -13.030 -9.105 9.476 1.00 93.69 91 PHE A O 1
ATOM 749 N N . ALA A 1 92 ? -10.809 -9.220 9.177 1.00 92.06 92 ALA A N 1
ATOM 750 C CA . ALA A 1 92 ? -10.515 -9.595 10.557 1.00 92.06 92 ALA A CA 1
ATOM 751 C C . ALA A 1 92 ? -11.060 -8.570 11.565 1.00 92.06 92 ALA A C 1
ATOM 753 O O . ALA A 1 92 ? -11.684 -8.961 12.541 1.00 92.06 92 ALA A O 1
ATOM 754 N N . LEU A 1 93 ? -10.908 -7.269 11.302 1.00 89.69 93 LEU A N 1
ATOM 755 C CA . LEU A 1 93 ? -11.423 -6.202 12.170 1.00 89.69 93 LEU A CA 1
ATOM 756 C C . LEU A 1 93 ? -12.957 -6.107 12.186 1.00 89.69 93 LEU A C 1
ATOM 758 O O . LEU A 1 93 ? -13.551 -5.673 13.167 1.00 89.69 93 LEU A O 1
ATOM 762 N N . ARG A 1 94 ? -13.648 -6.516 11.121 1.00 85.12 94 ARG A N 1
ATOM 763 C CA . ARG A 1 94 ? -15.121 -6.528 11.128 1.00 85.12 94 ARG A CA 1
ATOM 764 C C . ARG A 1 94 ? -15.711 -7.641 11.996 1.00 85.12 94 ARG A C 1
ATOM 766 O O . ARG A 1 94 ? -16.878 -7.538 12.363 1.00 85.12 94 ARG A O 1
ATOM 773 N N . PHE A 1 95 ? -14.936 -8.682 12.299 1.00 78.31 95 PHE A N 1
ATOM 774 C CA . PHE A 1 95 ? -15.406 -9.888 12.990 1.00 78.31 95 PHE A CA 1
ATOM 775 C C . PHE A 1 95 ? -14.568 -10.266 14.225 1.00 78.31 95 PHE A C 1
ATOM 777 O O . PHE A 1 95 ? -14.690 -11.395 14.703 1.00 78.31 95 PHE A O 1
ATOM 784 N N . ALA A 1 96 ? -13.713 -9.361 14.710 1.00 67.94 96 ALA A N 1
ATOM 785 C CA . ALA A 1 96 ? -12.903 -9.544 15.918 1.00 67.94 96 ALA A CA 1
ATOM 786 C C . ALA A 1 96 ? -13.645 -9.151 17.203 1.00 67.94 96 ALA A C 1
ATOM 788 O O . ALA A 1 96 ? -14.591 -8.334 17.131 1.00 67.94 96 ALA A O 1
#

Sequence (96 aa):
MKLTRENSTVTATFIPRFSLNKDYSLEIEDVRNYDDLCKKVRDCYEEYDPDYETYLWIGSDGHGINGAPYHIRDILAEHDLIDSKLSGLLFALRFA

Radius of gyration: 14.44 Å; chains: 1; bounding box: 32×20×40 Å

Organism: NCBI:txid487175